Protein AF-A0A963PRV9-F1 (afdb_monomer)

Mean predicted aligned error: 18.19 Å

Foldseek 3Di:
DDDDDDDDDDDPDDDDDDDPPPPPPPPPPPPPPQDDDPPVCCVVPVQWGWPDKDFDDDPNHTFWIKTKIFHPPQDPVVNVVGDIDIDIGGPDPPPCVVVVVVVVVVCVVVDVDPPVVVVVVVD

Solvent-accessible surface area (backbone atoms only — not comparable to full-atom values): 8288 Å² total; per-residue (Å²): 134,85,90,86,88,84,83,87,83,90,77,85,82,81,72,83,81,82,85,80,80,79,78,80,77,83,73,75,74,80,72,80,64,89,67,75,66,56,69,71,46,42,71,77,40,74,70,48,42,77,75,47,73,49,74,47,65,58,96,93,37,69,46,30,40,40,37,37,30,30,36,89,88,65,47,84,93,51,47,90,83,40,73,65,48,81,46,74,48,66,70,50,86,66,66,53,70,66,50,51,53,52,50,51,53,50,49,57,72,76,34,97,70,56,72,77,67,57,61,69,74,74,108

Radius of gyration: 31.81 Å; Cα contacts (8 Å, |Δi|>4): 101; chains: 1; bounding box: 36×109×68 Å

pLDDT: mean 71.58, std 21.22, range [33.28, 97.06]

Sequence (123 aa):
MHAGALAAPRGVRRRQALLAVAAVAIGAGSGARASVAPQEIRTALPTAVLSGSTRFTYWGFSVYDASLWVVPGFEAREFDQHRFALHLQYLRNFSNAAITERSVLEMARQSGATAQRRAVWTQ

Structure (mmCIF, N/CA/C/O backbone):
data_AF-A0A963PRV9-F1
#
_entry.id   AF-A0A963PRV9-F1
#
loop_
_atom_site.group_PDB
_atom_site.id
_atom_site.type_symbol
_atom_site.label_atom_id
_atom_site.label_alt_id
_atom_site.label_comp_id
_atom_site.label_asym_id
_atom_site.label_entity_id
_atom_site.label_seq_id
_atom_site.pdbx_PDB_ins_code
_atom_site.Cartn_x
_atom_site.Cartn_y
_atom_site.Cartn_z
_atom_site.occupancy
_atom_site.B_iso_or_equiv
_atom_site.auth_seq_id
_atom_site.auth_comp_id
_atom_site.auth_asym_id
_atom_site.auth_atom_id
_atom_site.pdbx_PDB_model_num
ATOM 1 N N . MET A 1 1 ? -10.562 -76.099 -53.190 1.00 37.66 1 MET A N 1
ATOM 2 C CA . MET A 1 1 ? -9.858 -77.215 -52.525 1.00 37.66 1 MET A CA 1
ATOM 3 C C . MET A 1 1 ? -8.935 -76.626 -51.458 1.00 37.66 1 MET A C 1
ATOM 5 O O . MET A 1 1 ? -8.235 -75.684 -51.793 1.00 37.66 1 MET A O 1
ATOM 9 N N . HIS A 1 2 ? -8.997 -77.173 -50.230 1.00 33.28 2 HIS A N 1
ATOM 10 C CA . HIS A 1 2 ? -8.193 -76.920 -49.002 1.00 33.28 2 HIS A CA 1
ATOM 11 C C . HIS A 1 2 ? -8.350 -75.523 -48.342 1.00 33.28 2 HIS A C 1
ATOM 13 O O . HIS A 1 2 ? -7.997 -74.527 -48.950 1.00 33.28 2 HIS A O 1
ATOM 19 N N . ALA A 1 3 ? -9.040 -75.315 -47.206 1.00 38.31 3 ALA A N 1
ATOM 20 C CA . ALA A 1 3 ? -8.960 -75.853 -45.826 1.00 38.31 3 ALA A CA 1
ATOM 21 C C . ALA A 1 3 ? -7.919 -75.147 -44.919 1.00 38.31 3 ALA A C 1
ATOM 23 O O . ALA A 1 3 ? -6.767 -75.009 -45.308 1.00 38.31 3 ALA A O 1
ATOM 24 N N . GLY A 1 4 ? -8.336 -74.789 -43.690 1.00 36.44 4 GLY A N 1
ATOM 25 C CA . GLY A 1 4 ? -7.489 -74.350 -42.557 1.00 36.44 4 GLY A CA 1
ATOM 26 C C . GLY A 1 4 ? -7.918 -72.982 -41.997 1.00 36.44 4 GLY A C 1
ATOM 27 O O . GLY A 1 4 ? -7.633 -71.971 -42.619 1.00 36.44 4 GLY A O 1
ATOM 28 N N . ALA A 1 5 ? -8.775 -72.835 -40.980 1.00 39.97 5 ALA A N 1
ATOM 29 C CA . ALA A 1 5 ? -8.725 -73.271 -39.576 1.00 39.97 5 ALA A CA 1
ATOM 30 C C . ALA A 1 5 ? -7.718 -72.496 -38.689 1.00 39.97 5 ALA A C 1
ATOM 32 O O . ALA A 1 5 ? -6.538 -72.424 -39.008 1.00 39.97 5 ALA A O 1
ATOM 33 N N . LEU A 1 6 ? -8.230 -72.070 -37.517 1.00 40.94 6 LEU A N 1
ATOM 34 C CA . LEU A 1 6 ? -7.562 -71.794 -36.225 1.00 40.94 6 LEU A CA 1
ATOM 35 C C . LEU A 1 6 ? -7.244 -70.331 -35.820 1.00 40.94 6 LEU A C 1
ATOM 37 O O . LEU A 1 6 ? -6.298 -69.709 -36.277 1.00 40.94 6 LEU A O 1
ATOM 41 N N . ALA A 1 7 ? -8.030 -69.883 -34.829 1.00 35.75 7 ALA A N 1
ATOM 42 C CA . ALA A 1 7 ? -7.611 -69.392 -33.507 1.00 35.75 7 ALA A CA 1
ATOM 43 C C . ALA A 1 7 ? -6.789 -68.085 -33.347 1.00 35.75 7 ALA A C 1
ATOM 45 O O . ALA A 1 7 ? -5.659 -67.938 -33.795 1.00 35.75 7 ALA A O 1
ATOM 46 N N . ALA A 1 8 ? -7.371 -67.184 -32.540 1.00 43.28 8 ALA A N 1
ATOM 47 C CA . ALA A 1 8 ? -6.776 -66.052 -31.806 1.00 43.28 8 ALA A CA 1
ATOM 48 C C . ALA A 1 8 ? -5.547 -66.480 -30.943 1.00 43.28 8 ALA A C 1
ATOM 50 O O . ALA A 1 8 ? -5.392 -67.687 -30.768 1.00 43.28 8 ALA A O 1
ATOM 51 N N . PRO A 1 9 ? -4.751 -65.600 -30.263 1.00 49.91 9 PRO A N 1
ATOM 52 C CA . PRO A 1 9 ? -5.094 -64.238 -29.816 1.00 49.91 9 PRO A CA 1
ATOM 53 C C . PRO A 1 9 ? -3.924 -63.211 -29.645 1.00 49.91 9 PRO A C 1
ATOM 55 O O . PRO A 1 9 ? -2.755 -63.508 -29.833 1.00 49.91 9 PRO A O 1
ATOM 58 N N . ARG A 1 10 ? -4.288 -62.023 -29.125 1.00 43.50 10 ARG A N 1
ATOM 59 C CA . ARG A 1 10 ? -3.553 -61.171 -28.149 1.00 43.50 10 ARG A CA 1
ATOM 60 C C . ARG A 1 10 ? -2.200 -60.543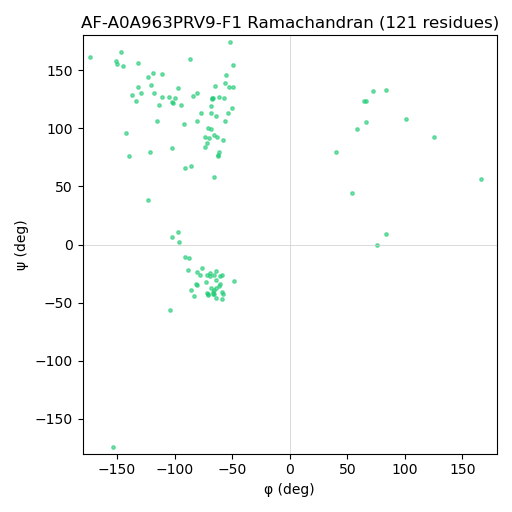 -28.524 1.00 43.50 10 ARG A C 1
ATOM 62 O O . ARG A 1 10 ? -1.178 -61.202 -28.644 1.00 43.50 10 ARG A O 1
ATOM 69 N N . GLY A 1 11 ? -2.170 -59.211 -28.402 1.00 41.50 11 GLY A N 1
ATOM 70 C CA . GLY A 1 11 ? -0.943 -58.484 -28.076 1.00 41.50 11 GLY A CA 1
ATOM 71 C C . GLY A 1 11 ? -1.006 -56.974 -28.292 1.00 41.50 11 GLY A C 1
ATOM 72 O O . GLY A 1 11 ? -0.174 -56.440 -29.016 1.00 41.50 11 GLY A O 1
ATOM 73 N N . VAL A 1 12 ? -1.960 -56.261 -27.678 1.00 56.50 12 VAL A N 1
ATOM 74 C CA . VAL A 1 12 ? -1.874 -54.790 -27.596 1.00 56.50 12 VAL A CA 1
ATOM 75 C C . VAL A 1 12 ? -0.645 -54.453 -26.750 1.00 56.50 12 VAL A C 1
ATOM 77 O O . VAL A 1 12 ? -0.608 -54.731 -25.549 1.00 56.50 12 VAL A O 1
ATOM 80 N N . ARG A 1 13 ? 0.395 -53.904 -27.387 1.00 55.22 13 ARG A N 1
ATOM 81 C CA . ARG A 1 13 ? 1.633 -53.500 -26.718 1.00 55.22 13 ARG A CA 1
ATOM 82 C C . ARG A 1 13 ? 1.345 -52.301 -25.817 1.00 55.22 13 ARG A C 1
ATOM 84 O O . ARG A 1 13 ? 1.285 -51.162 -26.265 1.00 55.22 13 ARG A O 1
ATOM 91 N N . ARG A 1 14 ? 1.183 -52.593 -24.527 1.00 59.12 14 ARG A N 1
ATOM 92 C CA . ARG A 1 14 ? 1.260 -51.640 -23.419 1.00 59.12 14 ARG A CA 1
ATOM 93 C C . ARG A 1 14 ? 2.587 -50.876 -23.493 1.00 59.12 14 ARG A C 1
ATOM 95 O O . ARG A 1 14 ? 3.643 -51.450 -23.256 1.00 59.12 14 ARG A O 1
ATOM 102 N N . ARG A 1 15 ? 2.523 -49.578 -23.766 1.00 57.31 15 ARG A N 1
ATOM 103 C CA . ARG A 1 15 ? 3.503 -48.590 -23.295 1.00 57.31 15 ARG A CA 1
ATOM 104 C C . ARG A 1 15 ? 2.688 -47.585 -22.476 1.00 57.31 15 ARG A C 1
ATOM 106 O O . ARG A 1 15 ? 2.032 -46.729 -23.047 1.00 57.31 15 ARG A O 1
ATOM 113 N N . GLN A 1 16 ? 2.357 -47.904 -21.220 1.00 54.69 16 GLN A N 1
ATOM 114 C CA . GLN A 1 16 ? 3.060 -47.355 -20.045 1.00 54.69 16 GLN A CA 1
ATOM 115 C C . GLN A 1 16 ? 3.379 -45.868 -20.281 1.00 54.69 16 GLN A C 1
ATOM 117 O O . GLN A 1 16 ? 4.366 -45.545 -20.926 1.00 54.69 16 GLN A O 1
ATOM 122 N N . ALA A 1 17 ? 2.396 -44.986 -20.104 1.00 50.47 17 ALA A N 1
ATOM 123 C CA . ALA A 1 17 ? 2.050 -44.335 -18.836 1.00 50.47 17 ALA A CA 1
ATOM 124 C C . ALA A 1 17 ? 3.222 -43.541 -18.249 1.00 50.47 17 ALA A C 1
ATOM 126 O O . ALA A 1 17 ? 4.047 -44.118 -17.556 1.00 50.47 17 ALA A O 1
ATOM 127 N N . LEU A 1 18 ? 3.213 -42.222 -18.456 1.00 48.94 18 LEU A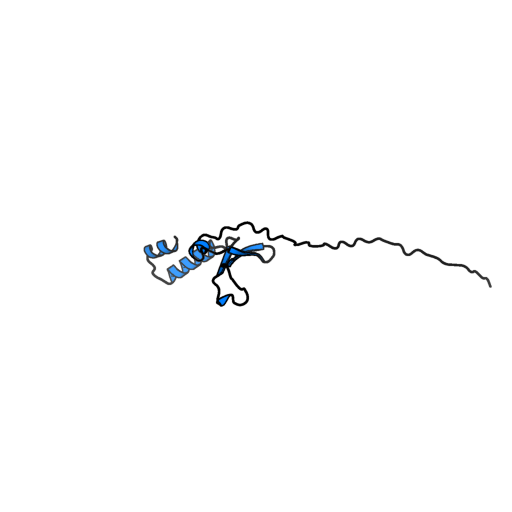 N 1
ATOM 128 C CA . LEU A 1 18 ? 3.653 -41.255 -17.453 1.00 48.94 18 LEU A CA 1
ATOM 129 C C . LEU A 1 18 ? 2.737 -40.028 -17.535 1.00 48.94 18 LEU A C 1
ATOM 131 O O . LEU A 1 18 ? 2.903 -39.139 -18.364 1.00 48.94 18 LEU A O 1
ATOM 135 N N . LEU A 1 19 ? 1.727 -40.039 -16.665 1.00 49.56 19 LEU A N 1
ATOM 136 C CA . LEU A 1 19 ? 1.040 -38.846 -16.195 1.00 49.56 19 LEU A CA 1
ATOM 137 C C . LEU A 1 19 ? 2.036 -38.065 -15.334 1.00 49.56 19 LEU A C 1
ATOM 139 O O .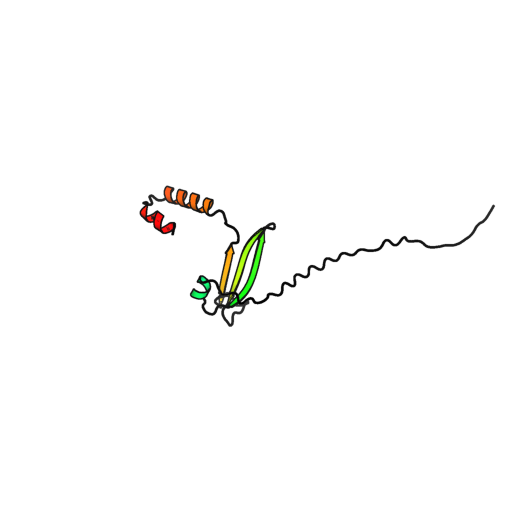 LEU A 1 19 ? 2.395 -38.522 -14.253 1.00 49.56 19 LEU A O 1
ATOM 143 N N . ALA A 1 20 ? 2.460 -36.890 -15.786 1.00 42.88 20 ALA A N 1
ATOM 144 C CA . ALA A 1 20 ? 3.015 -35.877 -14.900 1.00 42.88 20 ALA A CA 1
ATOM 145 C C . ALA A 1 20 ? 1.926 -34.825 -14.671 1.00 42.88 20 ALA A C 1
ATOM 147 O O . ALA A 1 20 ? 1.863 -33.805 -15.352 1.00 42.88 20 ALA A O 1
ATOM 148 N N . VAL A 1 21 ? 1.020 -35.107 -13.732 1.00 48.81 21 VAL A N 1
ATOM 149 C CA . VAL A 1 21 ? 0.192 -34.063 -13.124 1.00 48.81 21 VAL A CA 1
ATOM 150 C C . VAL A 1 21 ? 1.138 -33.249 -12.250 1.00 48.81 21 VAL A C 1
ATOM 152 O O . VAL A 1 21 ? 1.503 -33.672 -11.155 1.00 48.81 21 VAL A O 1
ATOM 155 N N . ALA A 1 22 ? 1.586 -32.101 -12.751 1.00 49.56 22 ALA A N 1
ATOM 156 C CA . ALA A 1 22 ? 2.232 -31.104 -11.914 1.00 49.56 22 ALA A CA 1
ATOM 157 C C . ALA A 1 22 ? 1.153 -30.498 -11.008 1.00 49.56 22 ALA A C 1
ATOM 159 O O . ALA A 1 22 ? 0.452 -29.560 -11.385 1.00 49.56 22 ALA A O 1
ATOM 160 N N . ALA A 1 23 ? 0.984 -31.077 -9.820 1.00 45.78 23 ALA A N 1
ATOM 161 C CA . ALA A 1 23 ? 0.244 -30.450 -8.741 1.00 45.78 23 ALA A CA 1
ATOM 162 C C . ALA A 1 23 ? 1.033 -29.209 -8.304 1.00 45.78 23 ALA A C 1
ATOM 164 O O . ALA A 1 23 ? 1.974 -29.292 -7.516 1.00 45.78 23 ALA A O 1
ATOM 165 N N . VAL A 1 24 ? 0.680 -28.050 -8.858 1.00 50.81 24 VAL A N 1
ATOM 166 C CA . VAL A 1 24 ? 1.146 -26.761 -8.350 1.00 50.81 24 VAL A CA 1
ATOM 167 C C . VAL A 1 24 ? 0.426 -26.523 -7.026 1.00 50.81 24 VAL A C 1
ATOM 169 O O . VAL A 1 24 ? -0.651 -25.937 -6.961 1.00 50.81 24 VAL A O 1
ATOM 172 N N . ALA A 1 25 ? 1.020 -27.031 -5.952 1.00 53.66 25 ALA A N 1
ATOM 173 C CA . ALA A 1 25 ? 0.686 -26.633 -4.600 1.00 53.66 25 ALA A CA 1
ATOM 174 C C . ALA A 1 25 ? 1.261 -25.229 -4.354 1.00 53.66 25 ALA A C 1
ATOM 176 O O . ALA A 1 25 ? 2.338 -25.085 -3.783 1.00 53.66 25 ALA A O 1
ATOM 177 N N . ILE A 1 26 ? 0.546 -24.173 -4.759 1.00 55.94 26 ILE A N 1
ATOM 178 C CA . ILE A 1 26 ? 0.752 -22.843 -4.159 1.00 55.94 26 ILE A CA 1
ATOM 179 C C . ILE A 1 26 ? -0.120 -22.790 -2.904 1.00 55.94 26 ILE A C 1
ATOM 181 O O . ILE A 1 26 ? -1.120 -22.091 -2.813 1.00 55.94 26 ILE A O 1
ATOM 185 N N . GLY A 1 27 ? 0.269 -23.605 -1.928 1.00 50.28 27 GLY A N 1
ATOM 186 C CA . GLY A 1 27 ? -0.040 -23.387 -0.526 1.00 50.28 27 GLY A CA 1
ATOM 187 C C . GLY A 1 27 ? 1.102 -22.583 0.077 1.00 50.28 27 GLY A C 1
ATOM 188 O O . GLY A 1 27 ? 1.857 -23.100 0.893 1.00 50.28 27 GLY A O 1
ATOM 189 N N . ALA A 1 28 ? 1.275 -21.332 -0.356 1.00 51.16 28 ALA A N 1
ATOM 190 C CA . ALA A 1 28 ? 2.054 -20.391 0.431 1.00 51.16 28 ALA A CA 1
ATOM 191 C C . ALA A 1 28 ? 1.175 -20.029 1.625 1.00 51.16 28 ALA A C 1
ATOM 193 O O . ALA A 1 28 ? 0.317 -19.155 1.537 1.00 51.16 28 ALA A O 1
ATOM 194 N N . GLY A 1 29 ? 1.341 -20.766 2.724 1.00 46.44 29 GLY A N 1
ATOM 195 C CA . GLY A 1 29 ? 0.830 -20.327 4.007 1.00 46.44 29 GLY A CA 1
ATOM 196 C C . GLY A 1 29 ? 1.296 -18.892 4.211 1.00 46.44 29 GLY A C 1
ATOM 197 O O . GLY A 1 29 ? 2.501 -18.629 4.243 1.00 46.44 29 GLY A O 1
ATOM 198 N N . SER A 1 30 ? 0.340 -17.971 4.301 1.00 55.56 30 SER A N 1
ATOM 199 C CA . SER A 1 30 ? 0.554 -16.636 4.836 1.00 55.56 30 SER A CA 1
ATOM 200 C C . SER A 1 30 ? 0.984 -16.817 6.283 1.00 55.56 30 SER A C 1
ATOM 202 O O . SER A 1 30 ? 0.181 -16.739 7.207 1.00 55.56 30 SER A O 1
ATOM 204 N N . GLY A 1 31 ? 2.260 -17.138 6.489 1.00 46.25 31 GLY A N 1
ATOM 205 C CA . GLY A 1 31 ? 2.897 -16.940 7.768 1.00 46.25 31 GLY A CA 1
ATOM 206 C C . GLY A 1 31 ? 2.711 -15.466 8.049 1.00 46.25 31 GLY A C 1
ATOM 207 O O . GLY A 1 31 ? 3.336 -14.640 7.379 1.00 46.25 31 GLY A O 1
ATOM 208 N N . ALA A 1 32 ? 1.804 -15.151 8.973 1.00 52.19 32 ALA A N 1
ATOM 209 C CA . ALA A 1 32 ? 1.665 -13.836 9.558 1.00 52.19 32 ALA A CA 1
ATOM 210 C C . ALA A 1 32 ? 2.982 -13.543 10.283 1.00 52.19 32 ALA A C 1
ATOM 212 O O . ALA A 1 32 ? 3.112 -13.672 11.496 1.00 52.19 32 ALA A O 1
ATOM 213 N N . ARG A 1 33 ? 4.020 -13.214 9.510 1.00 51.06 33 ARG A N 1
ATOM 214 C CA . ARG A 1 33 ? 5.142 -12.458 10.024 1.00 51.06 33 ARG A CA 1
ATOM 215 C C . ARG A 1 33 ? 4.500 -11.193 10.548 1.00 51.06 33 ARG A C 1
ATOM 217 O O . ARG A 1 33 ? 3.747 -10.560 9.810 1.00 51.06 33 ARG A O 1
ATOM 224 N N . ALA A 1 34 ? 4.760 -10.871 11.809 1.00 54.62 34 ALA A N 1
ATOM 225 C CA . ALA A 1 34 ? 4.422 -9.575 12.362 1.00 54.62 34 ALA A CA 1
ATOM 226 C C . ALA A 1 34 ? 5.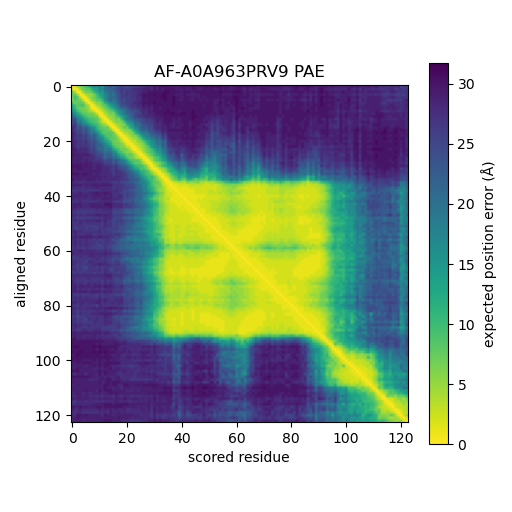133 -8.523 11.504 1.00 54.62 34 ALA A C 1
ATOM 228 O O . ALA A 1 34 ? 6.305 -8.207 11.696 1.00 54.62 34 ALA A O 1
ATOM 229 N N . SER A 1 35 ? 4.453 -8.073 10.459 1.00 69.31 35 SER A N 1
ATOM 230 C CA . SER A 1 35 ? 4.915 -7.011 9.599 1.00 69.31 35 SER A CA 1
ATOM 231 C C . SER A 1 35 ? 4.665 -5.742 10.385 1.00 69.31 35 SER A C 1
ATOM 233 O O . SER A 1 35 ? 3.519 -5.396 10.677 1.00 69.31 35 SER A O 1
ATOM 235 N N . VAL A 1 36 ? 5.740 -5.071 10.771 1.00 83.00 36 VAL A N 1
ATOM 236 C CA . VAL A 1 36 ? 5.638 -3.737 11.346 1.00 83.00 36 VAL A CA 1
ATOM 237 C C . VAL A 1 36 ? 5.157 -2.806 10.235 1.00 83.00 36 VAL A C 1
ATOM 239 O O . VAL A 1 36 ? 5.762 -2.768 9.163 1.00 83.00 36 VAL A O 1
ATOM 242 N N . ALA A 1 37 ? 4.062 -2.082 10.476 1.00 89.50 37 ALA A N 1
ATOM 243 C CA . ALA A 1 37 ? 3.539 -1.111 9.517 1.00 89.50 37 ALA A CA 1
ATOM 244 C C . ALA A 1 37 ? 4.620 -0.078 9.157 1.00 89.50 37 ALA A C 1
ATOM 246 O O . ALA A 1 37 ? 5.334 0.345 10.068 1.00 89.50 37 ALA A O 1
ATOM 247 N N . PRO A 1 38 ? 4.766 0.341 7.886 1.00 91.94 38 PRO A N 1
ATOM 248 C CA . PRO A 1 38 ? 5.624 1.460 7.484 1.00 91.94 38 PRO A CA 1
ATOM 249 C C . PRO A 1 38 ? 5.388 2.715 8.331 1.00 91.94 38 PRO A C 1
ATOM 251 O O . PRO A 1 38 ? 4.310 2.886 8.903 1.00 91.94 38 PRO A O 1
ATOM 254 N N . GLN A 1 39 ? 6.389 3.591 8.444 1.00 91.94 39 GLN A N 1
ATOM 255 C CA . GLN A 1 39 ? 6.320 4.748 9.345 1.00 91.94 39 GLN A CA 1
ATOM 256 C C . GLN A 1 39 ? 5.126 5.651 9.029 1.00 91.94 39 GLN A C 1
ATOM 258 O O . GLN A 1 39 ? 4.414 6.060 9.939 1.00 91.94 39 GLN A O 1
ATOM 263 N N . GLU A 1 40 ? 4.879 5.895 7.751 1.00 92.31 40 GLU A N 1
ATOM 264 C CA . GLU A 1 40 ? 3.782 6.703 7.232 1.00 92.31 40 GLU A CA 1
ATOM 265 C C . GLU A 1 40 ? 2.430 6.133 7.677 1.00 92.31 40 GLU A C 1
ATOM 267 O O . GLU A 1 40 ? 1.546 6.871 8.115 1.00 92.31 40 GLU A O 1
ATOM 272 N N . ILE A 1 41 ? 2.296 4.801 7.650 1.00 95.44 41 ILE A N 1
ATOM 273 C CA . ILE A 1 41 ? 1.099 4.108 8.130 1.00 95.44 41 ILE A CA 1
ATOM 274 C C . ILE A 1 41 ? 1.013 4.179 9.651 1.00 95.44 41 ILE A C 1
ATOM 276 O O . ILE A 1 41 ? -0.061 4.459 10.160 1.00 95.44 41 ILE A O 1
ATOM 280 N N . ARG A 1 42 ? 2.108 3.991 10.397 1.00 94.19 42 ARG A N 1
ATOM 281 C CA . ARG A 1 42 ? 2.083 4.112 11.869 1.00 94.19 42 ARG A CA 1
ATOM 282 C C . ARG A 1 42 ? 1.686 5.513 12.324 1.00 94.19 42 ARG A C 1
ATOM 284 O O . ARG A 1 42 ? 1.005 5.649 13.334 1.00 94.19 42 ARG A O 1
ATOM 291 N N . THR A 1 43 ? 2.099 6.545 11.591 1.00 93.44 43 THR A N 1
ATOM 292 C CA . THR A 1 43 ? 1.734 7.932 11.888 1.00 93.44 43 THR A CA 1
ATOM 293 C C . THR A 1 43 ? 0.267 8.214 11.557 1.00 93.44 43 THR A C 1
ATOM 295 O O . THR A 1 43 ? -0.410 8.863 12.348 1.00 93.44 43 THR A O 1
ATOM 298 N N . ALA A 1 44 ? -0.246 7.718 10.426 1.00 92.81 44 ALA A N 1
ATOM 299 C CA . ALA A 1 44 ? -1.630 7.968 10.008 1.00 92.81 44 ALA A CA 1
ATOM 300 C C . ALA A 1 44 ? -2.665 7.044 10.685 1.00 92.81 44 ALA A C 1
ATOM 302 O O . ALA A 1 44 ? -3.801 7.448 10.938 1.00 92.81 44 ALA A O 1
ATOM 303 N N . LEU A 1 45 ? -2.283 5.795 10.960 1.00 94.69 45 LEU A N 1
ATOM 304 C CA . LEU A 1 45 ? -3.115 4.696 11.458 1.00 94.69 45 LEU A CA 1
ATOM 305 C C . LEU A 1 45 ? -2.342 3.889 12.523 1.00 94.69 45 LEU A C 1
ATOM 307 O O . LEU A 1 45 ? -1.874 2.780 12.252 1.00 94.69 45 LEU A O 1
ATOM 311 N N . PRO A 1 46 ? -2.211 4.406 13.758 1.00 92.44 46 PRO A N 1
ATOM 312 C CA . PRO A 1 46 ? -1.364 3.797 14.790 1.00 92.44 46 PRO A CA 1
ATOM 313 C C . PRO A 1 46 ? -1.761 2.370 15.188 1.00 92.44 46 PRO A C 1
ATOM 315 O O . PRO A 1 46 ? -0.920 1.594 15.631 1.00 92.44 46 PRO A O 1
ATOM 318 N N . THR A 1 47 ? -3.040 2.023 15.034 1.00 93.81 47 THR A N 1
ATOM 319 C CA . THR A 1 47 ? -3.605 0.708 15.372 1.00 93.81 47 THR A CA 1
ATOM 320 C C . THR A 1 47 ? -3.705 -0.231 14.169 1.00 93.81 47 THR A C 1
ATOM 322 O O . THR A 1 47 ? -4.356 -1.271 14.260 1.00 93.81 47 THR A O 1
ATOM 325 N N . ALA A 1 48 ? -3.097 0.127 13.035 1.00 94.62 48 ALA A N 1
ATOM 326 C CA . ALA A 1 48 ? -3.174 -0.672 11.826 1.00 94.62 48 ALA A CA 1
ATOM 327 C C . ALA A 1 48 ? -2.499 -2.041 11.980 1.00 94.62 48 ALA A C 1
ATOM 329 O O . ALA A 1 48 ? -1.365 -2.158 12.446 1.00 94.62 48 ALA A O 1
ATOM 330 N N . VAL A 1 49 ? -3.178 -3.069 11.483 1.00 94.88 49 VAL A N 1
ATOM 331 C CA . VAL A 1 49 ? -2.676 -4.435 11.347 1.00 94.88 49 VAL A CA 1
ATOM 332 C C . VAL A 1 49 ? -2.674 -4.836 9.876 1.00 94.88 49 VAL A C 1
ATOM 334 O O . VAL A 1 49 ? -3.514 -4.383 9.095 1.00 94.88 49 VAL A O 1
ATOM 337 N N . LEU A 1 50 ? -1.718 -5.672 9.472 1.00 95.69 50 LEU A N 1
ATOM 338 C CA . LEU A 1 50 ? -1.668 -6.175 8.101 1.00 95.69 50 LEU A CA 1
ATOM 339 C C . LEU A 1 50 ? -2.857 -7.114 7.862 1.00 95.69 50 LEU A C 1
ATOM 341 O O . LEU A 1 50 ? -2.970 -8.151 8.509 1.00 95.69 50 LEU A O 1
ATOM 345 N N . SER A 1 51 ? -3.713 -6.756 6.908 1.00 95.12 51 SER A N 1
ATOM 346 C CA . SER A 1 51 ? -4.830 -7.586 6.448 1.00 95.12 51 SER A CA 1
ATOM 347 C C . SER A 1 51 ? -4.388 -8.571 5.366 1.00 95.12 51 SER A C 1
ATOM 349 O O . SER A 1 51 ? -4.786 -9.733 5.373 1.00 95.12 51 SER A O 1
ATOM 351 N N . GLY A 1 52 ? -3.518 -8.132 4.454 1.00 93.88 52 GLY A N 1
ATOM 352 C CA . GLY A 1 52 ? -2.998 -8.983 3.391 1.00 93.88 52 GLY A CA 1
ATOM 353 C C . GLY A 1 52 ? -1.915 -8.298 2.573 1.00 93.88 52 GLY A C 1
ATOM 354 O O . GLY A 1 52 ? -1.780 -7.075 2.589 1.00 93.88 52 GLY A O 1
ATOM 355 N N . SER A 1 53 ? -1.131 -9.087 1.848 1.00 95.88 53 SER A N 1
ATOM 356 C CA . SER A 1 53 ? -0.105 -8.578 0.945 1.00 95.88 53 SER A CA 1
ATOM 357 C C . SER A 1 53 ? 0.034 -9.452 -0.294 1.00 95.88 53 SER A C 1
ATOM 359 O O . SER A 1 53 ? -0.300 -10.636 -0.290 1.00 95.88 53 SER A O 1
ATOM 361 N N . THR A 1 54 ? 0.500 -8.850 -1.382 1.00 96.19 54 THR A N 1
ATOM 362 C CA . THR A 1 54 ? 0.745 -9.534 -2.648 1.00 96.19 54 THR A CA 1
ATOM 363 C C . THR A 1 54 ? 1.884 -8.869 -3.402 1.00 96.19 54 THR A C 1
ATOM 365 O O . THR A 1 54 ? 2.145 -7.679 -3.232 1.00 96.19 54 THR A O 1
ATOM 368 N N . ARG A 1 55 ? 2.541 -9.626 -4.277 1.00 95.50 55 ARG A N 1
ATOM 369 C CA . ARG A 1 55 ? 3.512 -9.090 -5.226 1.00 95.50 55 ARG A CA 1
ATOM 370 C C . ARG A 1 55 ? 2.866 -8.984 -6.594 1.00 95.50 55 ARG A C 1
ATOM 372 O O . ARG A 1 55 ? 2.440 -9.991 -7.154 1.00 95.50 55 ARG A O 1
ATOM 379 N N . PHE A 1 56 ? 2.854 -7.783 -7.160 1.00 94.31 56 PHE A N 1
ATOM 380 C CA . PHE A 1 56 ? 2.454 -7.596 -8.546 1.00 94.31 56 PHE A CA 1
ATOM 381 C C . PHE A 1 56 ? 3.637 -7.864 -9.481 1.00 94.31 56 PHE A C 1
ATOM 383 O O . PHE A 1 56 ? 4.722 -7.290 -9.324 1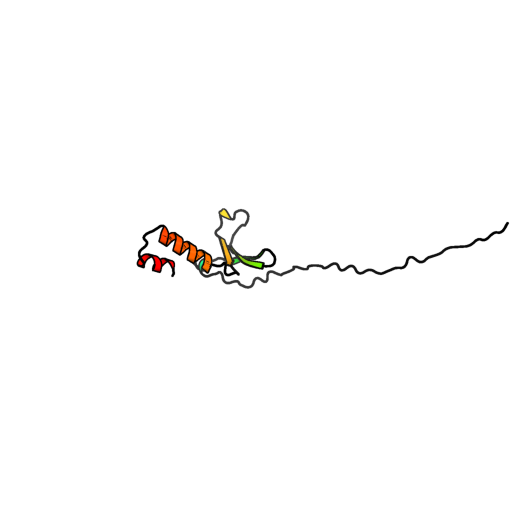.00 94.31 56 PHE A O 1
ATOM 390 N N . THR A 1 57 ? 3.419 -8.731 -10.469 1.00 93.56 57 THR A N 1
ATOM 391 C CA . THR A 1 57 ? 4.376 -9.017 -11.536 1.00 93.56 57 THR A CA 1
ATOM 392 C C . THR A 1 57 ? 3.742 -8.759 -12.899 1.00 93.56 57 THR A C 1
ATOM 394 O O . THR A 1 57 ? 2.557 -9.003 -13.113 1.00 93.56 57 THR A O 1
ATOM 397 N N . TYR A 1 58 ? 4.539 -8.260 -13.838 1.00 89.19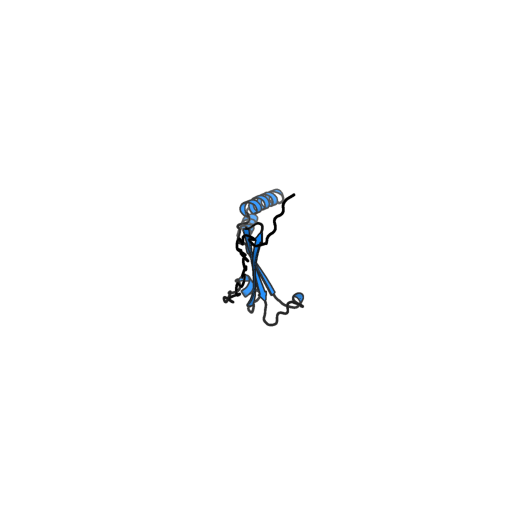 58 TYR A N 1
ATOM 398 C CA . TYR A 1 58 ? 4.121 -8.028 -15.216 1.00 89.19 58 TYR A CA 1
ATOM 399 C C . TYR A 1 58 ? 5.199 -8.570 -16.147 1.00 89.19 58 TYR A C 1
ATOM 401 O O . TYR A 1 58 ? 6.356 -8.191 -16.013 1.00 89.19 58 TYR A O 1
ATOM 409 N N . TRP A 1 59 ? 4.856 -9.485 -17.058 1.00 91.19 59 TRP A N 1
ATOM 410 C CA . TRP A 1 59 ? 5.823 -10.093 -17.990 1.00 91.19 59 TRP A CA 1
ATOM 411 C C . TRP A 1 59 ? 7.041 -10.727 -17.282 1.00 91.19 59 TRP A C 1
ATOM 413 O O . TRP A 1 59 ? 8.186 -10.523 -17.670 1.00 91.19 59 TRP A O 1
ATOM 423 N N . GLY A 1 60 ? 6.803 -11.468 -16.192 1.00 89.81 60 GLY A N 1
ATOM 424 C CA . GLY A 1 60 ? 7.863 -12.128 -15.409 1.00 89.81 60 GLY A CA 1
ATOM 425 C C . GLY A 1 60 ? 8.674 -11.192 -14.507 1.00 89.81 60 GLY A C 1
ATOM 426 O O . GLY A 1 60 ? 9.556 -11.634 -13.774 1.00 89.81 60 GLY A O 1
ATOM 427 N N . PHE A 1 61 ? 8.359 -9.901 -14.513 1.00 87.56 61 PHE A N 1
ATOM 428 C CA . PHE A 1 61 ? 9.066 -8.889 -13.756 1.00 87.56 61 PHE A CA 1
ATOM 429 C C . PHE A 1 61 ? 8.284 -8.440 -12.524 1.00 87.56 61 PHE A C 1
ATOM 431 O O . PHE A 1 61 ? 7.152 -7.984 -12.647 1.00 87.56 61 PHE A O 1
ATOM 438 N N . SER A 1 62 ? 8.906 -8.488 -11.344 1.00 90.88 62 SER A N 1
ATOM 439 C CA . SER A 1 62 ? 8.341 -7.900 -10.123 1.00 90.88 62 SER A CA 1
ATOM 440 C C . SER A 1 62 ? 8.288 -6.380 -10.228 1.00 90.88 62 SER A C 1
ATOM 442 O O . SER A 1 62 ? 9.312 -5.752 -10.507 1.00 90.88 62 SER A O 1
ATOM 444 N N . VAL A 1 63 ? 7.107 -5.802 -10.014 1.00 90.94 63 VAL A N 1
ATOM 445 C CA . VAL A 1 63 ? 6.856 -4.361 -10.148 1.00 90.94 63 VAL A CA 1
ATOM 446 C C . VAL A 1 63 ? 6.765 -3.708 -8.770 1.00 90.94 63 VAL A C 1
ATOM 448 O O . VAL A 1 63 ? 7.540 -2.798 -8.478 1.00 90.94 63 VAL A O 1
ATOM 451 N N . TYR A 1 64 ? 5.867 -4.192 -7.910 1.00 94.44 64 TYR A N 1
ATOM 452 C CA . TYR A 1 64 ? 5.724 -3.714 -6.535 1.00 94.44 64 TYR A CA 1
ATOM 453 C C . TYR A 1 64 ? 5.198 -4.798 -5.592 1.00 94.44 64 TYR A C 1
ATOM 455 O O . TYR A 1 64 ? 4.526 -5.740 -6.020 1.00 94.44 64 TYR A O 1
ATOM 463 N N . ASP A 1 65 ? 5.471 -4.612 -4.304 1.00 94.56 65 ASP A N 1
ATOM 464 C CA . ASP A 1 65 ? 4.794 -5.300 -3.210 1.00 94.56 65 ASP A CA 1
ATOM 465 C C . ASP A 1 65 ? 3.644 -4.423 -2.700 1.00 94.56 65 ASP A C 1
ATOM 467 O O . ASP A 1 65 ? 3.845 -3.284 -2.283 1.00 94.56 65 ASP A O 1
ATOM 471 N N . ALA A 1 66 ? 2.424 -4.949 -2.768 1.00 96.44 66 ALA A N 1
ATOM 472 C CA . ALA A 1 66 ? 1.216 -4.338 -2.236 1.00 96.44 66 ALA A CA 1
ATOM 473 C C . ALA A 1 66 ? 0.921 -4.920 -0.852 1.00 96.44 66 ALA A C 1
ATOM 475 O O . ALA A 1 66 ? 0.957 -6.134 -0.661 1.00 96.44 66 ALA A O 1
ATOM 476 N N . SER A 1 67 ? 0.586 -4.066 0.109 1.00 96.75 67 SER A N 1
ATOM 477 C CA . SER A 1 67 ? 0.159 -4.471 1.450 1.00 96.75 67 SER A CA 1
ATOM 478 C C . SER A 1 67 ? -1.028 -3.630 1.904 1.00 96.75 67 SER A C 1
ATOM 480 O O . SER A 1 67 ? -0.986 -2.403 1.823 1.00 96.75 67 SER A O 1
ATOM 482 N N . LEU A 1 68 ? -2.090 -4.295 2.351 1.00 97.06 68 LEU A N 1
ATOM 483 C CA . LEU A 1 68 ? -3.295 -3.676 2.889 1.00 97.06 68 LEU A CA 1
ATOM 484 C C . LEU A 1 68 ? -3.244 -3.711 4.413 1.00 97.06 68 LEU A C 1
ATOM 486 O O . LEU A 1 68 ? -3.111 -4.776 5.016 1.00 97.06 68 LEU A O 1
ATOM 490 N N . TRP A 1 69 ? -3.403 -2.546 5.019 1.00 96.81 69 TRP A N 1
ATOM 491 C CA . TRP A 1 69 ? -3.367 -2.326 6.454 1.00 96.81 69 TRP A CA 1
ATOM 492 C C . TRP A 1 69 ? -4.716 -1.798 6.914 1.00 96.81 69 TRP A C 1
ATOM 494 O O . TRP A 1 69 ? -5.245 -0.855 6.328 1.00 96.81 69 TRP A O 1
ATOM 504 N N . VAL A 1 70 ? -5.275 -2.400 7.956 1.00 96.56 70 VAL A N 1
ATOM 505 C CA . VAL A 1 70 ? -6.636 -2.120 8.423 1.00 96.56 70 VAL A CA 1
ATOM 506 C C . VAL A 1 70 ? -6.651 -1.898 9.925 1.00 96.56 70 VAL A C 1
ATOM 508 O O . VAL A 1 70 ? -5.764 -2.368 10.632 1.00 96.56 70 VAL A O 1
ATOM 511 N N . VAL A 1 71 ? -7.653 -1.187 10.425 1.00 94.81 71 VAL A N 1
ATOM 512 C CA . VAL A 1 71 ? -7.886 -1.058 11.869 1.00 94.81 71 VAL A CA 1
ATOM 513 C C . VAL A 1 71 ? -8.747 -2.223 12.386 1.00 94.81 71 VAL A C 1
ATOM 515 O O . VAL A 1 71 ? -9.441 -2.865 11.593 1.00 94.81 71 VAL A O 1
ATOM 518 N N . PRO A 1 72 ? -8.733 -2.521 13.699 1.00 92.62 72 PRO A N 1
ATOM 519 C CA . PRO A 1 72 ? -9.658 -3.488 14.286 1.00 92.62 72 PRO A CA 1
ATOM 520 C C . PRO A 1 72 ? -11.115 -3.166 13.931 1.00 92.62 72 PRO A C 1
ATOM 522 O O . PRO A 1 72 ? -11.522 -2.008 13.999 1.00 92.62 72 PRO A O 1
ATOM 525 N N . GLY A 1 73 ? -11.888 -4.189 13.559 1.00 92.44 73 GLY A N 1
ATOM 526 C CA . GLY A 1 73 ? -13.282 -4.033 13.129 1.00 92.44 73 GLY A CA 1
ATOM 527 C C . GLY A 1 73 ? -13.470 -3.660 11.655 1.00 92.44 73 GLY A C 1
ATOM 528 O O . GLY A 1 73 ? -14.581 -3.340 11.270 1.00 92.44 73 GLY A O 1
ATOM 529 N N . PHE A 1 74 ? -12.416 -3.684 10.831 1.00 95.50 74 PHE A N 1
ATOM 530 C CA . PHE A 1 74 ? -12.536 -3.458 9.388 1.00 95.50 74 PHE A CA 1
ATOM 531 C C . PHE A 1 74 ? -13.414 -4.506 8.693 1.00 95.50 74 PHE A C 1
ATOM 533 O O . PHE A 1 74 ? -13.111 -5.699 8.742 1.00 95.50 74 PHE A O 1
ATOM 540 N N . GLU A 1 75 ? -14.418 -4.035 7.951 1.00 95.56 75 GLU A N 1
ATOM 541 C CA . GLU A 1 75 ? -15.296 -4.861 7.123 1.00 95.56 75 GLU A CA 1
ATOM 542 C C . GLU A 1 75 ? -15.095 -4.566 5.631 1.00 95.56 75 GLU A C 1
ATOM 544 O O . GLU A 1 75 ? -15.325 -3.457 5.149 1.00 95.56 75 GLU A O 1
ATOM 549 N N . ALA A 1 76 ? -14.707 -5.582 4.855 1.00 92.38 76 ALA A N 1
ATOM 550 C CA . ALA A 1 76 ? -14.354 -5.402 3.442 1.00 92.38 76 ALA A CA 1
ATOM 551 C C . ALA A 1 76 ? -15.536 -4.969 2.551 1.00 92.38 76 ALA A C 1
ATOM 553 O O . ALA A 1 76 ? -15.326 -4.351 1.508 1.00 92.38 76 ALA A O 1
ATOM 554 N N . ARG A 1 77 ? -16.776 -5.299 2.936 1.00 96.31 77 ARG A N 1
ATOM 555 C CA . ARG A 1 77 ? -17.990 -4.913 2.192 1.00 96.31 77 ARG A CA 1
ATOM 556 C C . ARG A 1 77 ? -18.381 -3.448 2.393 1.00 96.31 77 ARG A C 1
ATOM 558 O O . ARG A 1 77 ? -19.084 -2.909 1.549 1.00 96.31 77 ARG A O 1
ATOM 565 N N . GLU A 1 78 ? -17.903 -2.829 3.466 1.00 95.38 78 GLU A N 1
ATOM 566 C CA . GLU A 1 78 ? -18.171 -1.439 3.853 1.00 95.38 78 GLU A CA 1
ATOM 567 C C . GLU A 1 78 ? -16.841 -0.685 3.978 1.00 95.38 78 GLU A C 1
ATOM 569 O O . GLU A 1 78 ? -16.612 0.089 4.907 1.00 95.38 78 GLU A O 1
ATOM 574 N N . PHE A 1 79 ? -15.898 -0.982 3.077 1.00 92.44 79 PHE A N 1
ATOM 575 C CA . PHE A 1 79 ? -14.525 -0.479 3.163 1.00 92.44 79 PHE A CA 1
ATOM 576 C C . PHE A 1 79 ? -14.456 1.055 3.160 1.00 92.44 79 PHE A C 1
ATOM 578 O O . PHE A 1 79 ? -13.513 1.627 3.694 1.00 92.44 79 PHE A O 1
ATOM 585 N N . ASP A 1 80 ? -15.448 1.714 2.567 1.00 93.62 80 ASP A N 1
ATOM 586 C CA . ASP A 1 80 ? -15.612 3.163 2.498 1.00 93.62 80 ASP A CA 1
ATOM 587 C C . ASP A 1 80 ? -15.947 3.797 3.855 1.00 93.62 80 ASP A C 1
ATOM 589 O O . ASP A 1 80 ? -15.625 4.961 4.092 1.00 93.62 80 ASP A O 1
ATOM 593 N N . GLN A 1 81 ? -16.532 3.022 4.768 1.00 95.50 81 GLN A N 1
ATOM 594 C CA . GLN A 1 81 ? -16.843 3.444 6.136 1.00 95.50 81 GLN A CA 1
ATOM 595 C C . GLN A 1 81 ? -15.672 3.217 7.103 1.00 95.50 81 GLN A C 1
ATOM 597 O O . GLN A 1 81 ? -15.678 3.723 8.227 1.00 95.50 81 GLN A O 1
ATOM 602 N N . HIS A 1 82 ? -14.646 2.478 6.676 1.00 94.88 82 HIS A N 1
ATOM 603 C CA . HIS A 1 82 ? -13.520 2.094 7.515 1.00 94.88 82 HIS A CA 1
ATOM 604 C C . HIS A 1 82 ? -12.239 2.802 7.093 1.00 94.88 82 HIS A C 1
ATOM 606 O O . HIS A 1 82 ? -11.969 3.042 5.919 1.00 94.88 82 HIS A O 1
ATOM 612 N N . ARG A 1 83 ? -11.380 3.101 8.070 1.00 94.81 83 ARG A N 1
ATOM 613 C CA . ARG A 1 83 ? -10.034 3.581 7.763 1.00 94.81 83 ARG A CA 1
ATOM 614 C C . ARG A 1 83 ? -9.127 2.403 7.423 1.00 94.81 83 ARG A C 1
ATOM 616 O O . ARG A 1 83 ? -9.031 1.440 8.183 1.00 94.81 83 ARG A O 1
ATOM 623 N N . PHE A 1 84 ? 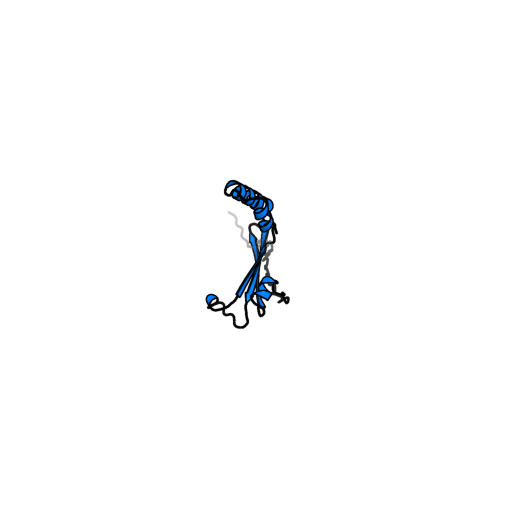-8.414 2.520 6.316 1.00 96.25 84 PHE A N 1
ATOM 624 C CA . PHE A 1 84 ? -7.403 1.563 5.886 1.00 96.25 84 PHE A CA 1
ATOM 625 C C . PHE A 1 84 ? -6.278 2.298 5.151 1.00 96.25 84 PHE A C 1
ATOM 627 O O . PHE A 1 84 ? -6.423 3.458 4.764 1.00 96.25 84 PHE A O 1
ATOM 634 N N . ALA A 1 85 ? -5.152 1.621 4.953 1.00 96.44 85 ALA A N 1
ATOM 635 C CA . ALA A 1 85 ? -4.068 2.093 4.106 1.00 96.44 85 ALA A CA 1
ATOM 636 C C . ALA A 1 85 ? -3.615 0.996 3.150 1.00 96.44 85 ALA A C 1
ATOM 638 O O . ALA A 1 85 ? -3.393 -0.148 3.545 1.00 96.44 85 ALA A O 1
ATOM 639 N N . LEU A 1 86 ? -3.420 1.375 1.892 1.00 96.56 86 LEU A N 1
ATOM 640 C CA . LEU A 1 86 ? -2.730 0.558 0.908 1.00 96.56 86 LEU A CA 1
ATOM 641 C C . LEU A 1 86 ? -1.305 1.088 0.758 1.00 96.56 86 LEU A C 1
ATOM 643 O O . LEU A 1 86 ? -1.105 2.249 0.413 1.00 96.56 86 LEU A O 1
ATOM 647 N N . HIS A 1 87 ? -0.320 0.233 1.001 1.00 95.69 87 HIS A N 1
ATOM 648 C CA . HIS A 1 87 ? 1.087 0.562 0.828 1.00 95.69 87 HIS A CA 1
ATOM 649 C C . HIS A 1 87 ? 1.674 -0.211 -0.346 1.00 95.69 87 HIS A C 1
ATOM 651 O O . HIS A 1 87 ? 1.557 -1.439 -0.409 1.00 95.69 87 HIS A O 1
ATOM 657 N N . LEU A 1 88 ? 2.294 0.529 -1.265 1.00 94.69 88 LEU A N 1
ATOM 658 C CA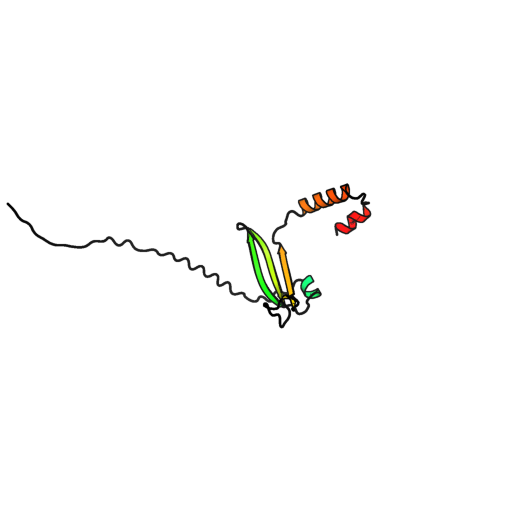 . LEU A 1 88 ? 2.908 0.020 -2.485 1.00 94.69 88 LEU A CA 1
ATOM 659 C C . LEU A 1 88 ? 4.414 0.269 -2.422 1.00 94.69 88 LEU A C 1
ATOM 661 O O . LEU A 1 88 ? 4.876 1.396 -2.589 1.00 94.69 88 LEU A O 1
ATOM 665 N N . GLN A 1 89 ? 5.182 -0.791 -2.205 1.00 92.56 89 GLN A N 1
ATOM 666 C CA . GLN A 1 89 ? 6.633 -0.736 -2.264 1.00 92.56 89 GLN A CA 1
ATOM 667 C C . GLN A 1 89 ? 7.085 -1.092 -3.676 1.00 92.56 89 GLN A C 1
ATOM 669 O O . GLN A 1 89 ? 7.093 -2.259 -4.069 1.00 92.56 89 GLN A O 1
ATOM 674 N N . TYR A 1 90 ? 7.469 -0.085 -4.453 1.00 90.88 90 TYR A N 1
ATOM 675 C CA . TYR A 1 90 ? 8.019 -0.304 -5.783 1.00 90.88 90 TYR A CA 1
ATOM 676 C C . TYR A 1 90 ? 9.369 -1.021 -5.701 1.00 90.88 90 TYR A C 1
ATOM 678 O O . TYR A 1 90 ? 10.288 -0.584 -5.016 1.00 90.88 90 TYR A O 1
ATOM 686 N N . LEU A 1 91 ? 9.483 -2.138 -6.418 1.00 87.94 91 LEU A N 1
ATOM 687 C CA . LEU A 1 91 ? 10.677 -2.993 -6.432 1.00 87.94 91 LEU A CA 1
ATOM 688 C C . LEU A 1 91 ? 11.600 -2.686 -7.610 1.00 87.94 91 LEU A C 1
ATOM 690 O O . LEU A 1 91 ? 12.609 -3.355 -7.826 1.00 87.94 91 LEU A O 1
ATOM 694 N N . ARG A 1 92 ? 11.230 -1.685 -8.402 1.00 80.44 92 ARG A N 1
ATOM 695 C CA . ARG A 1 92 ? 12.016 -1.185 -9.515 1.00 80.44 92 ARG A CA 1
ATOM 696 C C . ARG A 1 92 ? 12.307 0.274 -9.268 1.00 80.44 92 ARG A C 1
ATOM 698 O O . ARG A 1 92 ? 11.394 1.041 -8.969 1.00 80.44 92 ARG A O 1
ATOM 705 N N . ASN A 1 93 ? 13.548 0.665 -9.532 1.00 63.88 93 ASN A N 1
ATOM 706 C CA . ASN A 1 93 ? 13.799 2.026 -9.960 1.00 63.88 93 ASN A CA 1
ATOM 707 C C . ASN A 1 93 ? 13.080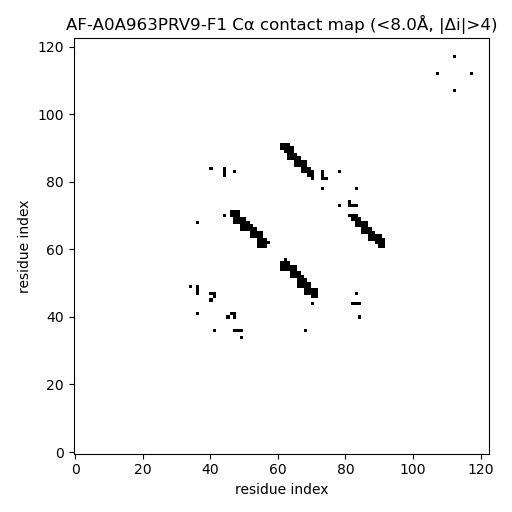 2.193 -11.301 1.00 63.88 93 ASN A C 1
ATOM 709 O O . ASN A 1 93 ? 13.630 1.890 -12.359 1.00 63.88 93 ASN A O 1
ATOM 713 N N . PHE A 1 94 ? 11.835 2.673 -11.274 1.00 55.59 94 PHE A N 1
ATOM 714 C CA . PHE A 1 94 ? 11.360 3.478 -12.391 1.00 55.59 94 PHE A CA 1
ATOM 715 C C . PHE A 1 94 ? 12.440 4.528 -12.616 1.00 55.59 94 PHE A C 1
ATOM 717 O O . PHE A 1 94 ? 13.005 5.035 -11.647 1.00 55.59 94 PHE A O 1
ATOM 724 N N . SER A 1 95 ? 12.809 4.773 -13.867 1.00 51.31 95 SER A N 1
ATOM 725 C CA . SER A 1 95 ? 13.824 5.761 -14.220 1.00 51.31 95 SER A CA 1
ATOM 726 C C . SER A 1 95 ? 13.359 7.163 -13.793 1.00 51.31 95 SER A C 1
ATOM 728 O O . SER A 1 95 ? 12.899 7.962 -14.601 1.00 51.31 95 SER A O 1
ATOM 730 N N . ASN A 1 96 ? 13.457 7.462 -12.497 1.00 52.75 96 ASN A N 1
ATOM 731 C CA . ASN A 1 96 ? 13.248 8.778 -11.914 1.00 52.75 96 ASN A CA 1
ATOM 732 C C . ASN A 1 96 ? 14.310 9.742 -12.435 1.00 52.75 96 ASN A C 1
ATOM 734 O O . ASN A 1 96 ? 14.049 10.930 -12.512 1.00 52.75 96 ASN A O 1
ATOM 738 N N . ALA A 1 97 ? 15.466 9.251 -12.893 1.00 51.62 97 ALA A N 1
ATOM 739 C CA . ALA A 1 97 ? 16.430 10.087 -13.597 1.00 51.62 97 ALA A CA 1
ATOM 740 C C . ALA A 1 97 ? 15.811 10.720 -14.861 1.00 51.62 97 ALA A C 1
ATOM 742 O O . ALA A 1 97 ? 15.893 11.930 -15.038 1.00 51.62 97 ALA A O 1
ATOM 743 N N . ALA A 1 98 ? 15.100 9.944 -15.688 1.00 53.84 98 ALA A N 1
ATOM 744 C CA . ALA A 1 98 ? 14.531 10.455 -16.938 1.00 53.84 98 ALA A CA 1
ATOM 745 C C . ALA A 1 98 ? 13.241 11.278 -16.753 1.00 53.84 98 ALA A C 1
ATOM 747 O O . ALA A 1 98 ? 12.926 12.121 -17.597 1.00 53.84 98 ALA A O 1
ATOM 748 N N . ILE A 1 99 ? 12.483 11.032 -15.677 1.00 54.00 99 ILE A N 1
ATOM 749 C CA . ILE A 1 99 ? 11.249 11.773 -15.369 1.00 54.00 99 ILE A CA 1
ATOM 750 C C . ILE A 1 99 ? 11.579 13.084 -14.647 1.00 54.00 99 ILE A C 1
ATOM 752 O O . ILE A 1 99 ? 11.079 14.131 -15.049 1.00 54.00 99 ILE A O 1
ATOM 756 N N . THR A 1 100 ? 12.485 13.068 -13.664 1.00 59.72 100 THR A N 1
ATOM 757 C CA . THR A 1 100 ? 12.908 14.281 -12.948 1.00 59.72 100 THR A CA 1
ATOM 758 C C . THR A 1 100 ? 13.644 15.248 -13.869 1.00 59.72 100 THR A C 1
ATOM 760 O O . THR A 1 100 ? 13.352 16.439 -13.839 1.00 59.72 100 THR A O 1
ATOM 763 N N . GLU A 1 101 ? 14.544 14.770 -14.736 1.00 59.66 101 GLU A N 1
ATOM 764 C CA . GLU A 1 101 ? 15.293 15.653 -15.639 1.00 59.66 101 GLU A CA 1
ATOM 765 C C . GLU A 1 101 ? 14.370 16.357 -16.643 1.00 59.66 101 GLU A C 1
ATOM 767 O O . GLU A 1 101 ? 14.427 17.581 -16.782 1.00 59.66 101 GLU A O 1
ATOM 772 N N . ARG A 1 102 ? 13.445 15.623 -17.282 1.00 58.44 102 ARG A N 1
ATOM 773 C CA . ARG A 1 102 ? 12.478 16.248 -18.195 1.00 58.44 102 ARG A CA 1
ATOM 774 C C . ARG A 1 102 ? 11.462 17.132 -17.476 1.00 58.44 102 ARG A C 1
ATOM 776 O O . ARG A 1 102 ? 11.162 18.195 -18.008 1.00 58.44 102 ARG A O 1
ATOM 783 N N . SER A 1 103 ? 10.980 16.773 -16.283 1.00 59.56 103 SER A N 1
ATOM 784 C CA . SER A 1 103 ? 10.076 17.641 -15.515 1.00 59.56 103 SER A CA 1
ATOM 785 C C . SER A 1 103 ? 10.765 18.918 -15.030 1.00 59.56 103 SER A C 1
ATOM 787 O O . SER A 1 103 ? 10.174 19.988 -15.128 1.00 59.56 103 SER A O 1
ATOM 789 N N . VAL A 1 104 ? 12.018 18.854 -14.565 1.00 61.75 104 VAL A N 1
ATOM 790 C CA . VAL A 1 104 ? 12.783 20.043 -14.147 1.00 61.75 104 VAL A CA 1
ATOM 791 C C . VAL A 1 104 ? 13.086 20.946 -15.339 1.00 61.75 104 VAL A C 1
ATOM 793 O O . VAL A 1 104 ? 12.922 22.159 -15.228 1.00 61.75 104 VAL A O 1
ATOM 796 N N . LEU A 1 105 ? 13.479 20.381 -16.484 1.00 65.69 105 LEU A N 1
ATOM 797 C CA . LEU A 1 105 ? 13.731 21.156 -17.701 1.00 65.69 105 LEU A CA 1
ATOM 798 C C . LEU A 1 105 ? 12.455 21.802 -18.248 1.00 65.69 105 LEU A C 1
ATOM 800 O O . LEU A 1 105 ? 12.493 22.949 -18.688 1.00 65.69 105 LEU A O 1
ATOM 804 N N . GLU A 1 106 ? 11.325 21.099 -18.197 1.00 64.94 106 GLU A N 1
ATOM 805 C CA . GLU A 1 106 ? 10.044 21.623 -18.667 1.00 64.94 106 GLU A CA 1
ATOM 806 C C . GLU A 1 106 ? 9.498 22.711 -17.728 1.00 64.94 106 GLU A C 1
ATOM 808 O O . GLU A 1 106 ? 9.123 23.786 -18.191 1.00 64.94 106 GLU A O 1
ATOM 813 N N . MET A 1 107 ? 9.571 22.515 -16.405 1.00 63.22 107 MET A N 1
ATOM 814 C CA . MET A 1 107 ? 9.210 23.544 -15.418 1.00 63.22 107 MET A CA 1
ATOM 815 C C . MET A 1 107 ? 10.131 24.772 -15.484 1.00 63.22 107 MET A C 1
ATOM 817 O O . MET A 1 107 ? 9.652 25.898 -15.344 1.00 63.22 107 MET A O 1
ATOM 821 N N . ALA A 1 108 ? 11.434 24.584 -15.730 1.00 60.50 108 ALA A N 1
ATOM 822 C CA . ALA A 1 108 ? 12.400 25.674 -15.902 1.00 60.50 108 ALA A CA 1
ATOM 823 C C . ALA A 1 108 ? 12.192 26.462 -17.204 1.00 60.50 108 ALA A C 1
ATOM 825 O O . ALA A 1 108 ? 12.534 27.640 -17.271 1.00 60.50 108 ALA A O 1
ATOM 826 N N . ARG A 1 109 ? 11.632 25.825 -18.237 1.00 62.97 109 ARG A N 1
ATOM 827 C CA . ARG A 1 109 ? 11.280 26.490 -19.496 1.00 62.97 109 ARG A CA 1
ATOM 828 C C . ARG A 1 109 ? 9.953 27.249 -19.390 1.00 62.97 109 ARG A C 1
ATOM 830 O O . ARG A 1 109 ? 9.815 28.302 -20.002 1.00 62.97 109 ARG A O 1
ATOM 837 N N . GLN A 1 110 ? 8.997 26.729 -18.615 1.00 56.06 110 GLN A N 1
ATOM 838 C CA . GLN A 1 110 ? 7.647 27.292 -18.472 1.00 56.06 110 GLN A CA 1
ATOM 839 C C . GLN A 1 110 ? 7.518 28.354 -17.372 1.00 56.06 110 GLN A C 1
ATOM 841 O O . GLN A 1 110 ? 6.611 29.180 -17.417 1.00 56.06 110 GLN A O 1
ATOM 846 N N . SER A 1 111 ? 8.415 28.370 -16.387 1.00 54.38 111 SER A N 1
ATOM 847 C CA . SER A 1 111 ? 8.412 29.369 -15.321 1.00 54.38 111 SER A CA 1
ATOM 848 C C . SER A 1 111 ? 9.801 29.975 -15.201 1.00 54.38 111 SER A C 1
ATOM 850 O O . SER A 1 111 ? 10.782 29.246 -15.102 1.00 54.38 111 SER A O 1
ATOM 852 N N . GLY A 1 112 ? 9.908 31.304 -15.180 1.00 54.72 112 GLY A N 1
ATOM 853 C CA . GLY A 1 112 ? 11.137 32.009 -14.800 1.00 54.72 112 GLY A CA 1
ATOM 854 C C . GLY A 1 112 ? 11.490 31.771 -13.324 1.00 54.72 112 GLY A C 1
ATOM 855 O O . GLY A 1 112 ? 11.518 32.704 -12.528 1.00 54.72 112 GLY A O 1
ATOM 856 N N . ALA A 1 113 ? 11.675 30.513 -12.920 1.00 54.62 113 ALA A N 1
ATOM 857 C CA . ALA A 1 113 ? 11.883 30.088 -11.550 1.00 54.62 113 ALA A CA 1
ATOM 858 C C . ALA A 1 113 ? 13.346 30.306 -11.149 1.00 54.62 113 ALA A C 1
ATOM 860 O O . ALA A 1 113 ? 14.256 29.574 -11.549 1.00 54.62 113 ALA A O 1
ATOM 861 N N . THR A 1 114 ? 13.565 31.323 -10.316 1.00 61.19 114 THR A N 1
ATOM 862 C CA . THR A 1 114 ? 14.860 31.652 -9.713 1.00 61.19 114 THR A CA 1
ATOM 863 C C . THR A 1 114 ? 15.442 30.448 -8.964 1.00 61.19 114 THR A C 1
ATOM 865 O O . THR A 1 114 ? 14.708 29.671 -8.348 1.00 61.19 114 THR A O 1
ATOM 868 N N . ALA A 1 115 ? 16.774 30.307 -8.980 1.00 59.62 115 ALA A N 1
ATOM 869 C CA . ALA A 1 115 ? 17.519 29.173 -8.412 1.00 59.62 115 ALA A CA 1
ATOM 870 C C . ALA A 1 115 ? 17.103 28.780 -6.977 1.00 59.62 115 ALA A C 1
ATOM 872 O O . ALA A 1 115 ? 17.094 27.596 -6.650 1.00 59.62 115 ALA A O 1
ATOM 873 N N . GLN A 1 116 ? 16.664 29.746 -6.166 1.00 55.62 116 GLN A N 1
ATOM 874 C CA . GLN A 1 116 ? 16.182 29.543 -4.797 1.00 55.62 116 GLN A CA 1
ATOM 875 C C . GLN A 1 116 ? 14.951 28.623 -4.695 1.00 55.62 116 GLN A C 1
ATOM 877 O O . GLN A 1 116 ? 14.825 27.868 -3.737 1.00 55.62 116 GLN A O 1
ATOM 882 N N . ARG A 1 117 ? 14.044 28.653 -5.683 1.00 57.59 117 ARG A N 1
ATOM 883 C CA . ARG A 1 117 ? 12.818 27.834 -5.684 1.00 57.59 117 ARG A CA 1
ATOM 884 C C . ARG A 1 117 ? 13.080 26.393 -6.132 1.00 57.59 117 ARG A C 1
ATOM 886 O O . ARG A 1 117 ? 12.345 25.497 -5.738 1.00 57.59 117 ARG A O 1
ATOM 893 N N . ARG A 1 118 ? 14.160 26.164 -6.891 1.00 57.53 118 ARG A N 1
ATOM 894 C CA . ARG A 1 118 ? 14.576 24.826 -7.344 1.00 57.53 118 ARG A CA 1
ATOM 895 C C . ARG A 1 118 ? 15.169 23.977 -6.218 1.00 57.53 118 ARG A C 1
ATOM 897 O O . ARG A 1 118 ? 14.941 22.777 -6.213 1.00 57.53 118 ARG A O 1
ATOM 904 N N . ALA A 1 119 ? 15.849 24.591 -5.246 1.00 60.78 119 ALA A N 1
ATOM 905 C CA . ALA A 1 119 ? 16.453 23.875 -4.117 1.00 60.78 119 ALA A CA 1
ATOM 906 C C . ALA A 1 119 ? 15.418 23.177 -3.212 1.00 60.78 119 ALA A C 1
ATOM 908 O O . ALA A 1 119 ? 15.701 22.115 -2.669 1.00 60.78 119 ALA A O 1
ATOM 909 N N . VAL A 1 120 ? 14.210 23.741 -3.101 1.00 63.91 120 VAL A N 1
ATOM 910 C CA . VAL A 1 120 ? 13.119 23.212 -2.262 1.00 63.91 120 VAL A CA 1
ATOM 911 C C . VAL A 1 120 ? 12.501 21.931 -2.838 1.00 63.91 120 VAL A C 1
ATOM 913 O O . VAL A 1 120 ? 11.967 21.125 -2.090 1.00 63.91 120 VAL A O 1
ATOM 916 N N . TRP A 1 121 ? 12.564 21.719 -4.154 1.00 49.62 121 TRP A N 1
ATOM 917 C CA . TRP A 1 121 ? 11.942 20.558 -4.814 1.00 49.62 121 TRP A CA 1
ATOM 918 C C . TRP A 1 121 ? 12.861 19.343 -4.937 1.00 49.62 121 TRP A C 1
ATOM 920 O O . TRP A 1 121 ? 12.411 18.270 -5.324 1.00 49.62 121 TRP A O 1
ATOM 930 N N . THR A 1 122 ? 14.147 19.525 -4.648 1.00 54.94 122 THR A N 1
ATOM 931 C CA . THR A 1 122 ? 15.173 18.477 -4.713 1.00 54.94 122 THR A CA 1
ATOM 932 C C . THR A 1 122 ? 15.565 17.914 -3.345 1.00 54.94 122 THR A C 1
ATOM 934 O O . THR A 1 122 ? 16.512 17.132 -3.290 1.00 54.94 122 THR A O 1
ATOM 937 N N . GLN A 1 123 ? 14.881 18.308 -2.263 1.00 42.59 123 GLN A N 1
ATOM 938 C CA . GLN A 1 123 ? 15.026 17.673 -0.947 1.00 42.59 123 GLN A CA 1
ATOM 939 C C . GLN A 1 123 ? 14.073 16.496 -0.772 1.00 42.59 123 GLN A C 1
ATOM 941 O O . GLN A 1 123 ? 12.921 16.596 -1.249 1.00 42.59 123 GLN A O 1
#

Secondary structure (DSSP, 8-state):
-----------------------------------PPPHHHHHH-TT-EEEEEEEEEETTEEEEEEEEEE-TT--GGGGGGS-EEEEEEE-S---HHHHHHHHHHHHHHHS---HHHHHTT--

Nearest PDB structures (foldseek):
  5xxb-assembly1_p  TM=4.095E-01  e=5.936E-01  Toxoplasma gondii
  1d2h-assembly1_C  TM=4.016E-01  e=2.248E+00  Rattus norvegicus
  1d2g-assembly1_A  TM=3.957E-01  e=2.695E+00  Rattus norvegicus
  1nbh-assembly1_B  TM=3.888E-01  e=2.388E+00  Rattus norvegicus
  1kia-assembly1_D  TM=3.717E-01  e=3.433E+00  Rattus norvegicus